Protein AF-A0A8J3QJK3-F1 (afdb_monomer)

Structure (mmCIF, N/CA/C/O backbone):
data_AF-A0A8J3QJK3-F1
#
_entry.id   AF-A0A8J3QJK3-F1
#
loop_
_atom_site.group_PDB
_atom_site.id
_atom_site.type_symbol
_atom_site.label_atom_id
_atom_site.label_alt_id
_atom_site.label_comp_id
_atom_site.label_asym_id
_atom_site.label_entity_id
_atom_site.label_seq_id
_atom_site.pdbx_PDB_ins_code
_atom_site.Cartn_x
_atom_site.Cartn_y
_atom_site.Cartn_z
_atom_site.occupancy
_atom_site.B_iso_or_equiv
_atom_site.auth_seq_id
_atom_site.auth_comp_id
_atom_site.auth_asym_id
_atom_site.auth_atom_id
_atom_site.pdbx_PDB_model_num
ATOM 1 N N . MET A 1 1 ? -16.779 -0.297 6.228 1.00 68.00 1 MET A N 1
ATOM 2 C CA . MET A 1 1 ? -15.368 0.116 6.175 1.00 68.00 1 MET A CA 1
ATOM 3 C C . MET A 1 1 ? -14.578 -1.045 6.722 1.00 68.00 1 MET A C 1
ATOM 5 O O . MET A 1 1 ? -14.944 -1.519 7.789 1.00 68.00 1 MET A O 1
ATOM 9 N N . GLU A 1 2 ? -13.590 -1.529 5.984 1.00 71.44 2 GLU A N 1
ATOM 10 C CA . GLU A 1 2 ? -12.845 -2.734 6.348 1.00 71.44 2 GLU A CA 1
ATOM 11 C C . GLU A 1 2 ? -11.390 -2.641 5.879 1.00 71.44 2 GLU A C 1
ATOM 13 O O . GLU A 1 2 ? -11.107 -2.141 4.792 1.00 71.44 2 GLU A O 1
ATOM 18 N N . TRP A 1 3 ? -10.442 -3.118 6.689 1.00 74.25 3 TRP A N 1
ATOM 19 C CA . TRP A 1 3 ? -9.053 -3.259 6.244 1.00 74.25 3 TRP A CA 1
ATOM 20 C C . TRP A 1 3 ? -8.889 -4.491 5.362 1.00 74.25 3 TRP A C 1
ATOM 22 O O . TRP A 1 3 ? -8.661 -5.603 5.862 1.00 74.25 3 TRP A O 1
ATOM 32 N N . VAL A 1 4 ? -8.917 -4.277 4.052 1.00 79.06 4 VAL A N 1
ATOM 33 C CA . VAL A 1 4 ? -8.671 -5.317 3.056 1.00 79.06 4 VAL A CA 1
ATOM 34 C C . VAL A 1 4 ? -7.179 -5.501 2.825 1.00 79.06 4 VAL A C 1
ATOM 36 O O . VAL A 1 4 ? -6.381 -4.559 2.862 1.00 79.06 4 VAL A O 1
ATOM 39 N N . ARG A 1 5 ? -6.780 -6.749 2.592 1.00 82.62 5 ARG A N 1
ATOM 40 C CA . ARG A 1 5 ? -5.415 -7.067 2.180 1.00 82.62 5 ARG A CA 1
ATOM 41 C C . ARG A 1 5 ? -5.294 -6.826 0.681 1.00 82.62 5 ARG A C 1
ATOM 43 O O . ARG A 1 5 ? -6.068 -7.377 -0.092 1.00 82.62 5 ARG A O 1
ATOM 50 N N . CYS A 1 6 ? -4.312 -6.033 0.284 1.00 89.06 6 CYS A N 1
ATOM 51 C CA . CYS A 1 6 ? -3.980 -5.790 -1.111 1.00 89.06 6 CYS A CA 1
ATOM 52 C C . CYS A 1 6 ? -2.457 -5.812 -1.295 1.00 89.06 6 CYS A C 1
ATOM 54 O O . CYS A 1 6 ? -1.692 -6.007 -0.346 1.00 89.06 6 CYS A O 1
ATOM 56 N N . TRP A 1 7 ? -2.006 -5.625 -2.526 1.00 90.62 7 TRP A N 1
ATOM 57 C CA . TRP A 1 7 ? -0.598 -5.540 -2.874 1.00 90.62 7 TRP A CA 1
ATOM 58 C C . TRP A 1 7 ? -0.261 -4.111 -3.264 1.00 90.62 7 TRP A C 1
ATOM 60 O O . TRP A 1 7 ? -0.882 -3.544 -4.163 1.00 90.62 7 TRP A O 1
ATOM 70 N N . ARG A 1 8 ? 0.750 -3.527 -2.620 1.00 92.50 8 ARG A N 1
ATOM 71 C CA . ARG A 1 8 ? 1.366 -2.301 -3.116 1.00 92.50 8 ARG A CA 1
ATOM 72 C C . ARG A 1 8 ? 2.480 -2.684 -4.071 1.00 92.50 8 ARG A C 1
ATOM 74 O O . ARG A 1 8 ? 3.497 -3.253 -3.679 1.00 92.50 8 ARG A O 1
ATOM 81 N N . VAL A 1 9 ? 2.286 -2.334 -5.331 1.00 92.94 9 VAL A N 1
ATOM 82 C CA . VAL A 1 9 ? 3.280 -2.508 -6.380 1.00 92.94 9 VAL A CA 1
ATOM 83 C C . VAL A 1 9 ? 3.994 -1.181 -6.577 1.00 92.94 9 VAL A C 1
ATOM 85 O O . VAL A 1 9 ? 3.369 -0.157 -6.861 1.00 92.94 9 VAL A O 1
ATOM 88 N N . THR A 1 10 ? 5.313 -1.196 -6.423 1.00 94.94 10 THR A N 1
ATOM 89 C CA . THR A 1 10 ? 6.180 -0.062 -6.745 1.00 94.94 10 THR A CA 1
ATOM 90 C C . THR A 1 10 ? 6.916 -0.365 -8.037 1.00 94.94 10 THR A C 1
ATOM 92 O O . THR A 1 10 ? 7.543 -1.411 -8.159 1.00 94.94 10 THR A O 1
ATOM 95 N N . VAL A 1 11 ? 6.864 0.557 -8.989 1.00 95.75 11 VAL A N 1
ATOM 96 C CA . VAL A 1 11 ? 7.573 0.487 -10.264 1.00 95.75 11 VAL A CA 1
ATOM 97 C C . VAL A 1 11 ? 8.586 1.620 -10.325 1.00 95.75 11 VAL A C 1
ATOM 99 O O . VAL A 1 11 ? 8.259 2.771 -10.031 1.00 95.75 11 VAL A O 1
ATOM 102 N N . GLU A 1 12 ? 9.813 1.295 -10.715 1.00 94.56 12 GLU A N 1
ATOM 103 C CA . GLU A 1 12 ? 10.897 2.259 -10.860 1.00 94.56 12 GLU A CA 1
ATOM 104 C C . GLU A 1 12 ? 11.231 2.486 -12.336 1.00 94.56 12 GLU A C 1
ATOM 106 O O . GLU A 1 12 ? 11.459 1.536 -13.089 1.00 94.56 12 GLU A O 1
ATOM 111 N N . PHE A 1 13 ? 11.297 3.759 -12.726 1.00 92.31 13 PHE A N 1
ATOM 112 C CA . PHE A 1 13 ? 11.683 4.203 -14.060 1.00 92.31 13 PHE A CA 1
ATOM 113 C C . PHE A 1 13 ? 12.897 5.126 -13.987 1.00 92.31 13 PHE A C 1
ATOM 115 O O . PHE A 1 13 ? 13.050 5.890 -13.030 1.00 92.31 13 PHE A O 1
ATOM 122 N N . ARG A 1 14 ? 13.737 5.101 -15.019 1.00 89.56 14 ARG A N 1
ATOM 123 C CA . ARG A 1 14 ? 14.784 6.105 -15.223 1.00 89.56 14 ARG A CA 1
ATOM 124 C C . ARG A 1 14 ? 14.167 7.370 -15.822 1.00 89.56 14 ARG A C 1
ATOM 126 O O . ARG A 1 14 ? 13.410 7.294 -16.782 1.00 89.56 14 ARG A O 1
ATOM 133 N N . ASP A 1 15 ? 14.478 8.523 -15.245 1.00 82.19 15 ASP A N 1
ATOM 134 C CA . ASP A 1 15 ? 14.139 9.834 -15.798 1.00 82.19 15 ASP A CA 1
ATOM 135 C C . ASP A 1 15 ? 15.336 10.356 -16.600 1.00 82.19 15 ASP A C 1
ATOM 137 O O . ASP A 1 15 ? 16.400 10.610 -16.030 1.00 82.19 15 ASP A O 1
ATOM 141 N N . GLU A 1 16 ? 15.170 10.461 -17.918 1.00 70.56 16 GLU A N 1
ATOM 142 C CA . GLU A 1 16 ? 16.201 10.935 -18.853 1.00 70.56 16 GLU A CA 1
ATOM 143 C C . GLU A 1 16 ? 16.058 12.426 -19.195 1.00 70.56 16 GLU A C 1
ATOM 145 O O . GLU A 1 16 ? 16.905 12.982 -19.887 1.00 70.56 16 GLU A O 1
ATOM 150 N N . LEU A 1 17 ? 15.032 13.113 -18.675 1.00 65.25 17 LEU A N 1
ATOM 151 C CA . LEU A 1 17 ? 14.794 14.539 -18.946 1.00 65.25 17 LEU A CA 1
ATOM 152 C C . LEU A 1 17 ? 15.682 15.480 -18.114 1.00 65.25 17 LEU A C 1
ATOM 154 O O . LEU A 1 17 ? 15.556 16.698 -18.214 1.00 65.25 17 LEU A O 1
ATOM 158 N N . MET A 1 18 ? 16.568 14.936 -17.279 1.00 58.53 18 MET A N 1
ATOM 159 C CA . MET A 1 18 ? 17.437 15.697 -16.386 1.00 58.53 18 MET A CA 1
ATOM 160 C C . MET A 1 18 ? 18.901 15.350 -16.647 1.00 58.53 18 MET A C 1
ATOM 162 O O . MET A 1 18 ? 19.246 14.187 -16.833 1.00 58.53 18 MET A O 1
ATOM 166 N N . SER A 1 19 ? 19.788 16.343 -16.540 1.00 58.56 19 SER A N 1
ATOM 167 C CA . SER A 1 19 ? 21.248 16.200 -16.700 1.00 58.56 19 SER A CA 1
ATOM 168 C C . SER A 1 19 ? 21.913 15.227 -15.706 1.00 58.56 19 SER A C 1
ATOM 170 O O . SER A 1 19 ? 23.115 14.995 -15.772 1.00 58.56 19 SER A O 1
ATOM 172 N N . SER A 1 20 ? 21.146 14.664 -14.768 1.00 60.72 20 SER A N 1
ATOM 173 C CA . SER A 1 20 ? 21.548 13.607 -13.847 1.00 60.72 20 SER A CA 1
ATOM 174 C C . SER A 1 20 ? 20.425 12.563 -13.784 1.00 60.72 20 SER A C 1
ATOM 176 O O . SER A 1 20 ? 19.277 12.950 -13.533 1.00 60.72 20 SER A O 1
ATOM 178 N N . PRO A 1 21 ? 20.715 11.265 -14.000 1.00 63.91 21 PRO A N 1
ATOM 179 C CA . PRO A 1 21 ? 19.688 10.232 -14.016 1.00 63.91 21 PRO A CA 1
ATOM 180 C C . PRO A 1 21 ? 19.020 10.136 -12.642 1.00 63.91 21 PRO A C 1
ATOM 182 O O . PRO A 1 21 ? 19.652 9.778 -11.647 1.00 63.91 21 PRO A O 1
ATOM 185 N N . ARG A 1 22 ? 17.723 10.451 -12.585 1.00 79.75 22 ARG A N 1
ATOM 186 C CA . ARG A 1 22 ? 16.897 10.284 -11.382 1.00 79.75 22 ARG A CA 1
ATOM 187 C C . ARG A 1 22 ? 15.972 9.091 -11.550 1.00 79.75 22 ARG A C 1
ATOM 189 O O . ARG A 1 22 ? 15.418 8.866 -12.620 1.00 79.75 22 ARG A O 1
ATOM 196 N N . THR A 1 23 ? 15.769 8.339 -10.477 1.00 86.56 23 THR A N 1
ATOM 197 C CA . THR A 1 23 ? 14.767 7.272 -10.455 1.00 86.56 23 THR A CA 1
ATOM 198 C C . THR A 1 23 ? 13.412 7.859 -10.081 1.00 86.56 23 THR A C 1
ATOM 200 O O . THR A 1 23 ? 13.253 8.402 -8.985 1.00 86.56 23 THR A O 1
ATOM 203 N N . ARG A 1 24 ? 12.418 7.724 -10.963 1.00 88.81 24 ARG A N 1
ATOM 204 C CA . ARG A 1 24 ? 11.011 7.972 -10.631 1.00 88.81 24 ARG A CA 1
ATOM 205 C C . ARG A 1 24 ? 10.380 6.700 -10.098 1.00 88.81 24 ARG A C 1
ATOM 207 O O . ARG A 1 24 ? 10.565 5.627 -10.664 1.00 88.81 24 ARG A O 1
ATOM 214 N N . ARG A 1 25 ? 9.607 6.836 -9.022 1.00 90.69 25 ARG A N 1
ATOM 215 C CA . ARG A 1 25 ? 8.831 5.741 -8.440 1.00 90.69 25 ARG A CA 1
ATOM 216 C C . ARG A 1 25 ? 7.352 5.995 -8.660 1.00 90.69 25 ARG A C 1
ATOM 218 O O . ARG A 1 25 ? 6.851 7.060 -8.311 1.00 90.69 25 ARG A O 1
ATOM 225 N N . TYR A 1 26 ? 6.673 5.007 -9.215 1.00 88.88 26 TYR A N 1
ATOM 226 C CA . TYR A 1 26 ? 5.223 4.951 -9.298 1.00 88.88 26 TYR A CA 1
ATOM 227 C C . TYR A 1 26 ? 4.731 3.861 -8.350 1.00 88.88 26 TYR A C 1
ATOM 229 O O . TYR A 1 26 ? 5.237 2.743 -8.396 1.00 88.88 26 TYR A O 1
ATOM 237 N N . GLN A 1 27 ? 3.770 4.178 -7.486 1.00 91.88 27 GLN A N 1
ATOM 238 C CA . GLN A 1 27 ? 3.194 3.221 -6.544 1.00 91.88 27 GLN A CA 1
ATOM 239 C C . GLN A 1 27 ? 1.702 3.075 -6.799 1.00 91.88 27 GLN A C 1
ATOM 241 O O . GLN A 1 27 ? 1.007 4.071 -7.008 1.00 91.88 27 GLN A O 1
ATOM 246 N N . ARG A 1 28 ? 1.211 1.835 -6.762 1.00 90.44 28 ARG A N 1
ATOM 247 C CA . ARG A 1 28 ? -0.212 1.529 -6.893 1.00 90.44 28 ARG A CA 1
ATOM 248 C C . ARG A 1 28 ? -0.602 0.363 -5.994 1.00 90.44 28 ARG A C 1
ATOM 250 O O . ARG A 1 28 ? 0.110 -0.632 -5.932 1.00 90.44 28 ARG A O 1
ATOM 257 N N . GLU A 1 29 ? -1.742 0.500 -5.332 1.00 90.81 29 GLU A N 1
ATOM 258 C CA . GLU A 1 29 ? -2.389 -0.558 -4.554 1.00 90.81 29 GLU A CA 1
ATOM 259 C C . GLU A 1 29 ? -3.367 -1.312 -5.474 1.00 90.81 29 GLU A C 1
ATOM 261 O O . GLU A 1 29 ? -4.119 -0.688 -6.228 1.00 90.81 29 GLU A O 1
ATOM 266 N N . VAL A 1 30 ? -3.288 -2.643 -5.482 1.00 90.81 30 VAL A N 1
ATOM 267 C CA . VAL A 1 30 ? -4.090 -3.540 -6.331 1.00 90.81 30 VAL A CA 1
ATOM 268 C C . VAL A 1 30 ? -4.515 -4.772 -5.543 1.00 90.81 30 VAL A C 1
ATOM 270 O O . VAL A 1 30 ? -3.775 -5.247 -4.681 1.00 90.81 30 VAL A O 1
ATOM 273 N N . SER A 1 31 ? -5.698 -5.303 -5.834 1.00 89.19 31 SER A N 1
ATOM 274 C CA . SER A 1 31 ? -6.313 -6.349 -5.007 1.00 89.19 31 SER A CA 1
ATOM 275 C C . SER A 1 31 ? -6.200 -7.741 -5.625 1.00 89.19 31 SER A C 1
ATOM 277 O O . SER A 1 31 ? -6.358 -8.734 -4.919 1.00 89.19 31 SER A O 1
ATOM 279 N N . THR A 1 32 ? -5.898 -7.833 -6.923 1.00 90.81 32 THR A N 1
ATOM 280 C CA . THR A 1 32 ? -5.884 -9.103 -7.666 1.00 90.81 32 THR A CA 1
ATOM 281 C C . THR A 1 32 ? -4.546 -9.381 -8.347 1.00 90.81 32 THR A C 1
ATOM 283 O O . THR A 1 32 ? -3.801 -8.468 -8.712 1.00 90.81 32 THR A O 1
ATOM 286 N N . ALA A 1 33 ? -4.240 -10.663 -8.562 1.00 91.62 33 ALA A N 1
ATOM 287 C CA . ALA A 1 33 ? -3.032 -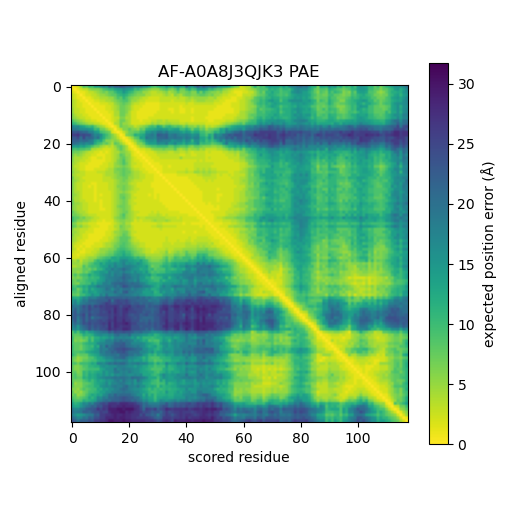11.075 -9.275 1.00 91.62 33 ALA A CA 1
ATOM 288 C C . ALA A 1 33 ? -3.052 -10.610 -10.742 1.00 91.62 33 ALA A C 1
ATOM 290 O O . ALA A 1 33 ? -2.015 -10.272 -11.311 1.00 91.62 33 ALA A O 1
ATOM 291 N N . GLU A 1 34 ? -4.231 -10.553 -11.356 1.00 94.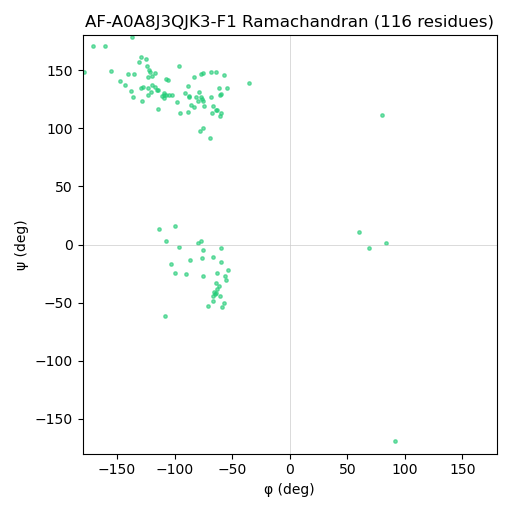94 34 GLU A N 1
ATOM 292 C CA . GLU A 1 34 ? -4.449 -10.081 -12.722 1.00 94.94 34 GLU A CA 1
ATOM 293 C C . GLU A 1 34 ? -4.090 -8.598 -12.858 1.00 94.94 34 GLU A C 1
ATOM 295 O O . GLU A 1 34 ? -3.418 -8.212 -13.816 1.00 94.94 34 GLU A O 1
ATOM 300 N N . GLU A 1 35 ? -4.466 -7.769 -11.881 1.00 93.31 35 GLU A N 1
ATOM 301 C CA . GLU A 1 35 ? -4.096 -6.353 -11.848 1.00 93.31 35 GLU A CA 1
ATOM 302 C C . GLU A 1 35 ? -2.591 -6.148 -11.676 1.00 93.31 35 GLU A C 1
ATOM 304 O O . GLU A 1 35 ? -2.024 -5.279 -12.346 1.00 93.31 35 GLU A O 1
ATOM 309 N N . ILE A 1 36 ? -1.941 -6.951 -10.822 1.00 93.44 36 ILE A N 1
ATOM 310 C CA . ILE A 1 36 ? -0.481 -6.940 -10.647 1.00 93.44 36 ILE A CA 1
ATOM 311 C C . ILE A 1 36 ? 0.197 -7.245 -11.984 1.00 93.44 36 ILE A C 1
ATOM 313 O O . ILE A 1 36 ? 0.994 -6.439 -12.469 1.00 93.44 36 ILE A O 1
ATOM 317 N N . ARG A 1 37 ? -0.173 -8.362 -12.628 1.00 95.8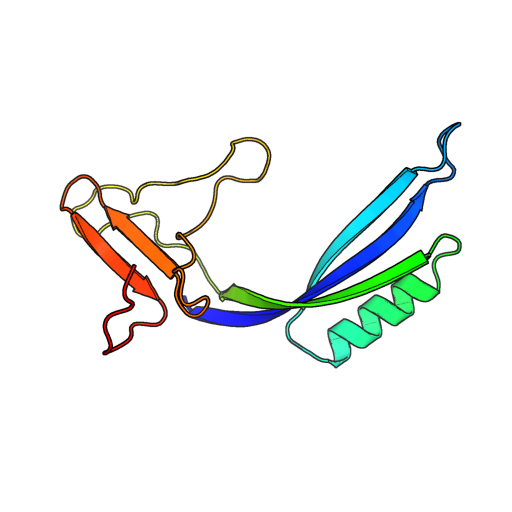8 37 ARG A N 1
ATOM 318 C CA . ARG A 1 37 ? 0.379 -8.765 -13.933 1.00 95.88 37 ARG A CA 1
ATOM 319 C C . ARG A 1 37 ? 0.163 -7.680 -14.983 1.00 95.88 37 ARG A C 1
ATOM 321 O O . ARG A 1 37 ? 1.122 -7.231 -15.600 1.00 95.88 37 ARG A O 1
ATOM 328 N N . ALA A 1 38 ? -1.062 -7.173 -15.122 1.00 95.62 38 ALA A N 1
ATOM 329 C CA . ALA A 1 38 ? -1.382 -6.127 -16.090 1.00 95.62 38 ALA A CA 1
ATOM 330 C C . ALA A 1 38 ? -0.605 -4.823 -15.835 1.00 95.62 38 ALA A C 1
ATOM 332 O O . ALA A 1 38 ? -0.234 -4.114 -16.775 1.00 95.62 38 ALA A O 1
ATOM 333 N N . LEU A 1 39 ? -0.367 -4.464 -14.571 1.00 95.25 39 LEU A N 1
ATOM 334 C CA . LEU A 1 39 ? 0.450 -3.310 -14.211 1.00 95.25 39 LEU A CA 1
ATOM 335 C C . LEU A 1 39 ? 1.915 -3.514 -14.610 1.00 95.25 39 LEU A C 1
ATOM 337 O O . LEU A 1 39 ? 2.488 -2.633 -15.252 1.00 95.25 39 LEU A O 1
ATOM 341 N N . ILE A 1 40 ? 2.496 -4.664 -14.270 1.00 94.88 40 ILE A N 1
ATOM 342 C CA . ILE A 1 40 ? 3.891 -4.995 -14.575 1.00 94.88 40 ILE A CA 1
ATOM 343 C C . ILE A 1 40 ? 4.106 -5.109 -16.085 1.00 94.88 40 ILE A C 1
ATOM 345 O O . ILE A 1 40 ? 5.077 -4.561 -16.601 1.00 94.88 40 ILE A O 1
ATOM 349 N N . ASP A 1 41 ? 3.188 -5.739 -16.814 1.00 96.88 41 ASP A N 1
ATOM 350 C CA . ASP A 1 41 ? 3.281 -5.887 -18.268 1.00 96.88 41 ASP A CA 1
ATOM 351 C C . ASP A 1 41 ? 3.238 -4.536 -18.984 1.00 96.88 41 ASP A C 1
ATOM 353 O O . ASP A 1 41 ? 3.978 -4.313 -19.943 1.00 96.88 41 ASP A O 1
ATOM 357 N N . ARG A 1 42 ? 2.412 -3.596 -18.507 1.00 94.81 42 ARG A N 1
ATOM 358 C CA . ARG A 1 42 ? 2.430 -2.213 -19.008 1.00 94.81 42 ARG A CA 1
ATOM 359 C C . ARG A 1 42 ? 3.729 -1.501 -18.649 1.00 94.81 42 ARG A C 1
ATOM 361 O O . ARG A 1 42 ? 4.303 -0.840 -19.507 1.00 94.81 42 ARG A O 1
ATOM 368 N N . ALA A 1 43 ? 4.202 -1.647 -17.412 1.00 93.50 43 ALA A N 1
ATOM 369 C CA . ALA A 1 43 ? 5.443 -1.031 -16.959 1.00 93.50 43 ALA A CA 1
ATOM 370 C C . ALA A 1 43 ? 6.655 -1.506 -17.771 1.00 93.50 43 ALA A C 1
ATOM 372 O O . ALA A 1 43 ? 7.448 -0.681 -18.206 1.00 93.50 43 ALA A O 1
ATOM 373 N N . ARG A 1 44 ? 6.765 -2.811 -18.042 1.00 95.56 44 ARG A N 1
ATOM 374 C CA . ARG A 1 44 ? 7.857 -3.415 -18.825 1.00 95.56 44 ARG A CA 1
ATOM 375 C C . ARG A 1 44 ? 7.916 -2.934 -20.274 1.00 95.56 44 ARG A C 1
ATOM 377 O O . ARG A 1 44 ? 8.981 -2.976 -20.874 1.00 95.56 44 ARG A O 1
ATOM 384 N N . LYS A 1 45 ? 6.795 -2.473 -20.835 1.00 95.38 45 LYS A N 1
ATOM 385 C CA . LYS A 1 45 ? 6.752 -1.868 -22.177 1.00 95.38 45 LYS A CA 1
ATOM 386 C C . LYS A 1 45 ? 7.292 -0.436 -22.198 1.00 95.38 45 LYS A C 1
ATOM 388 O O . LYS A 1 45 ? 7.497 0.112 -23.276 1.00 95.38 45 LYS A O 1
ATOM 393 N N . HIS A 1 46 ? 7.508 0.182 -21.037 1.00 92.06 46 HIS A N 1
ATOM 394 C CA . HIS A 1 46 ? 8.090 1.512 -20.952 1.00 92.06 46 HIS A CA 1
ATOM 395 C C . HIS A 1 46 ? 9.614 1.437 -21.171 1.00 92.06 46 HIS A C 1
ATOM 397 O O . HIS A 1 46 ? 10.281 0.712 -20.428 1.00 92.06 46 HIS A O 1
ATOM 403 N N . PRO A 1 47 ? 10.196 2.215 -22.106 1.00 90.31 47 PRO A N 1
ATOM 404 C CA . PRO A 1 47 ? 11.623 2.137 -22.450 1.00 90.31 47 PRO A CA 1
ATOM 405 C C . PRO A 1 47 ? 12.577 2.315 -21.263 1.00 90.31 47 PRO A C 1
ATOM 407 O O . PRO A 1 47 ? 13.655 1.734 -21.226 1.00 90.31 47 PRO A O 1
ATOM 410 N N . HIS A 1 48 ? 12.157 3.095 -20.268 1.00 90.81 48 HIS A N 1
ATOM 411 C CA . HIS A 1 48 ? 12.970 3.419 -19.097 1.00 90.81 48 HIS A CA 1
ATOM 412 C C . HIS A 1 48 ? 12.640 2.580 -17.855 1.00 90.81 48 HIS A C 1
ATOM 414 O O . HIS A 1 48 ? 12.971 2.986 -16.742 1.00 90.81 48 HIS A O 1
ATOM 420 N N . PHE A 1 49 ? 11.931 1.459 -17.998 1.00 93.19 49 PHE A N 1
ATOM 421 C CA . PHE A 1 49 ? 11.660 0.562 -16.874 1.00 93.19 49 PHE A CA 1
ATOM 422 C C . PHE A 1 49 ? 12.960 0.008 -16.278 1.00 93.19 49 PHE A C 1
ATOM 424 O O . PHE A 1 49 ? 13.842 -0.443 -17.003 1.00 93.19 49 PHE A O 1
ATOM 431 N N . ILE A 1 50 ? 13.063 0.018 -14.947 1.00 94.44 50 ILE A N 1
ATOM 432 C CA . ILE A 1 50 ? 14.209 -0.542 -14.221 1.00 94.44 50 ILE A CA 1
ATOM 433 C C . ILE A 1 50 ? 13.796 -1.831 -13.514 1.00 94.44 50 ILE A C 1
ATOM 435 O O . ILE A 1 50 ? 14.352 -2.896 -13.767 1.00 94.44 50 ILE A O 1
ATOM 439 N N . ARG A 1 51 ? 12.842 -1.731 -12.584 1.00 95.69 51 ARG A N 1
ATOM 440 C CA . ARG A 1 51 ? 12.403 -2.848 -11.741 1.00 95.69 51 ARG A CA 1
ATOM 441 C C . ARG A 1 51 ? 11.025 -2.587 -11.144 1.00 95.69 51 ARG A C 1
ATOM 443 O O . ARG A 1 51 ? 10.510 -1.471 -11.198 1.00 95.69 51 ARG A O 1
ATOM 450 N N . HIS A 1 52 ? 10.463 -3.622 -10.531 1.00 95.69 52 HIS A N 1
ATOM 451 C CA . HIS A 1 52 ? 9.279 -3.528 -9.685 1.00 95.69 52 HIS A CA 1
ATOM 452 C C . HIS A 1 52 ? 9.525 -4.246 -8.353 1.00 95.69 52 HIS A C 1
ATOM 454 O O . HIS A 1 52 ? 10.391 -5.117 -8.267 1.00 95.69 52 HIS A O 1
ATOM 460 N N . THR A 1 53 ? 8.769 -3.866 -7.329 1.00 95.06 53 THR A N 1
ATOM 461 C CA . THR A 1 53 ? 8.688 -4.565 -6.043 1.00 95.06 53 THR A CA 1
ATOM 462 C C . THR A 1 53 ? 7.232 -4.673 -5.618 1.00 95.06 53 THR A C 1
ATOM 464 O O . THR A 1 53 ? 6.444 -3.759 -5.870 1.00 95.06 53 THR A O 1
ATOM 467 N N . GLU A 1 54 ? 6.892 -5.761 -4.940 1.00 93.69 54 GLU A N 1
ATOM 468 C CA . GLU A 1 54 ? 5.543 -6.050 -4.461 1.00 93.69 54 GLU A CA 1
ATOM 469 C C . GLU A 1 54 ? 5.594 -6.261 -2.950 1.00 93.69 54 GLU A C 1
ATOM 471 O O . GLU A 1 54 ? 6.405 -7.042 -2.454 1.00 93.69 54 GLU A O 1
ATOM 476 N N . GLU A 1 55 ? 4.737 -5.562 -2.215 1.00 89.06 55 GLU A N 1
ATOM 477 C CA . GLU A 1 55 ? 4.568 -5.765 -0.779 1.00 89.06 55 GLU A CA 1
ATOM 478 C C . GLU A 1 55 ? 3.088 -5.982 -0.453 1.00 89.06 55 GLU A C 1
ATOM 480 O O . GLU A 1 55 ? 2.207 -5.285 -0.958 1.00 89.0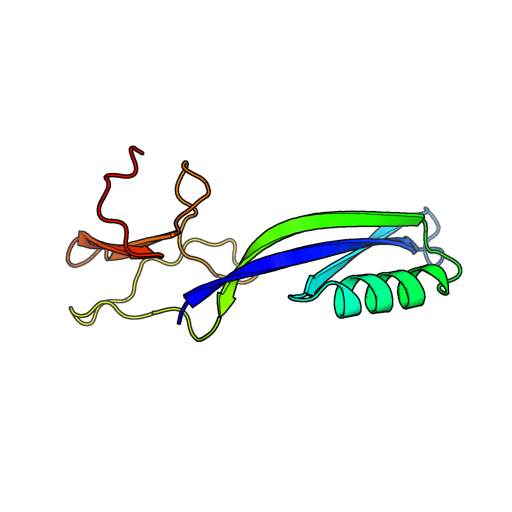6 55 GLU A O 1
ATOM 485 N N . SER A 1 56 ? 2.802 -6.967 0.397 1.00 84.00 56 SER A N 1
ATOM 486 C CA . SER A 1 56 ? 1.454 -7.189 0.918 1.00 84.00 56 SER A CA 1
ATOM 487 C C . SER A 1 56 ? 1.150 -6.121 1.967 1.00 84.00 56 SER A C 1
ATOM 489 O O . SER A 1 56 ? 1.791 -6.101 3.017 1.00 84.00 56 SER A O 1
ATOM 491 N N . VAL A 1 57 ? 0.124 -5.306 1.740 1.00 82.06 57 VAL A N 1
ATOM 492 C CA . VAL A 1 57 ? -0.303 -4.237 2.653 1.00 82.06 57 VAL A CA 1
ATOM 493 C C . VAL A 1 57 ? -1.779 -4.382 3.013 1.00 82.06 57 VAL A C 1
ATOM 495 O O . VAL A 1 57 ? -2.551 -5.036 2.314 1.00 82.06 57 VAL A O 1
ATOM 498 N N . ARG A 1 58 ? -2.190 -3.764 4.120 1.00 77.56 58 ARG A N 1
ATOM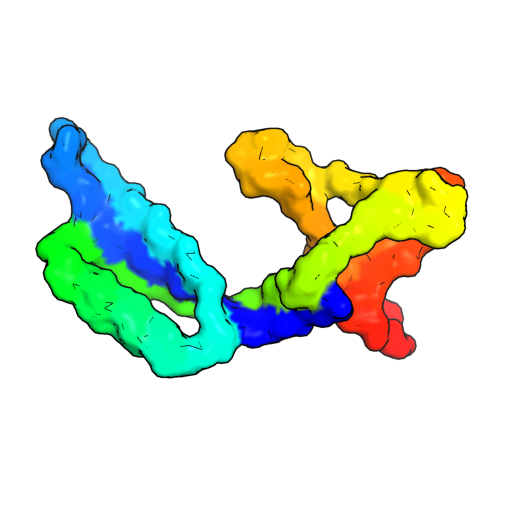 499 C CA . ARG A 1 58 ? -3.608 -3.581 4.441 1.00 77.56 58 ARG A CA 1
ATOM 500 C C . ARG A 1 58 ? -4.001 -2.150 4.123 1.00 77.56 58 ARG A C 1
ATOM 502 O O . ARG A 1 58 ? -3.330 -1.213 4.558 1.00 77.56 58 ARG A O 1
ATOM 509 N N . VAL A 1 59 ? -5.071 -1.995 3.359 1.00 75.62 59 VAL A N 1
ATOM 510 C CA . VAL A 1 59 ? -5.639 -0.695 2.997 1.00 75.62 59 VAL A CA 1
ATOM 511 C C . VAL A 1 59 ? -7.075 -0.648 3.458 1.00 75.62 59 VAL A C 1
ATOM 513 O O . VAL A 1 59 ? -7.740 -1.675 3.560 1.00 75.62 59 VAL A O 1
ATOM 516 N N . LEU A 1 60 ? -7.526 0.549 3.783 1.00 75.00 60 LEU A N 1
ATOM 517 C CA . LEU A 1 60 ? -8.880 0.739 4.236 1.00 75.00 60 LEU A CA 1
ATOM 518 C C . LEU A 1 60 ? -9.801 0.842 3.029 1.00 75.00 60 LEU A C 1
ATOM 520 O O . LEU A 1 60 ? -9.661 1.769 2.231 1.00 75.00 60 LEU A O 1
ATOM 524 N N . ASP A 1 61 ? -10.743 -0.084 2.927 1.00 75.12 61 ASP A N 1
ATOM 525 C CA . ASP A 1 61 ? -11.852 0.022 1.998 1.00 75.12 61 ASP A CA 1
ATOM 526 C C . ASP A 1 61 ? -13.010 0.791 2.655 1.00 75.12 61 ASP A C 1
ATOM 528 O O . ASP A 1 61 ? -13.454 0.487 3.770 1.00 7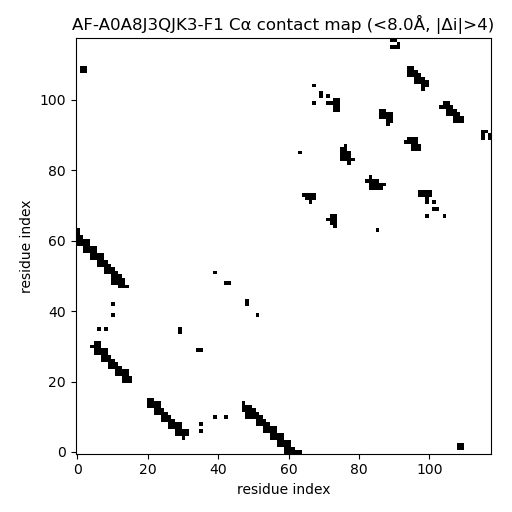5.12 61 ASP A O 1
ATOM 532 N N . GLY A 1 62 ? -13.482 1.834 1.975 1.00 72.56 62 GLY A N 1
ATOM 533 C CA . GLY A 1 62 ? -14.464 2.792 2.482 1.00 72.56 62 GLY A CA 1
ATOM 534 C C . GLY A 1 62 ? -13.878 4.033 3.174 1.00 72.56 62 GLY A C 1
ATOM 535 O O . GLY A 1 62 ? -12.694 4.354 3.083 1.00 72.56 62 GLY A O 1
ATOM 536 N N . LYS A 1 63 ? -14.754 4.804 3.832 1.00 70.81 63 LYS A N 1
ATOM 537 C CA . LYS A 1 63 ? -14.405 6.095 4.448 1.00 70.81 63 LYS A CA 1
ATOM 538 C C . LYS A 1 63 ? -13.890 5.906 5.876 1.00 70.81 63 LYS A C 1
ATOM 540 O O . LYS A 1 63 ? -14.595 5.324 6.693 1.00 70.81 63 LYS A O 1
ATOM 545 N N . GLU A 1 64 ? -12.717 6.468 6.174 1.00 71.81 64 GLU A N 1
ATOM 546 C CA . GLU A 1 64 ? -12.173 6.563 7.539 1.00 71.81 64 GLU A CA 1
ATOM 547 C C . GLU A 1 64 ? -13.166 7.249 8.489 1.00 71.81 64 GLU A C 1
ATOM 549 O O . GLU A 1 64 ? -13.707 8.300 8.121 1.00 71.81 64 GLU A O 1
ATOM 554 N N . PRO A 1 65 ? -13.396 6.722 9.710 1.00 72.62 65 PRO A N 1
ATOM 555 C CA . PRO A 1 65 ? -14.138 7.448 10.719 1.00 72.62 65 PRO A CA 1
ATOM 556 C C . PRO A 1 65 ? -13.327 8.667 11.133 1.00 72.62 65 PRO A C 1
ATOM 558 O O . PRO A 1 65 ? -12.212 8.570 11.643 1.00 72.62 65 PRO A O 1
ATOM 561 N N . THR A 1 66 ? -13.920 9.827 10.905 1.00 75.12 66 THR A N 1
ATOM 562 C CA . THR A 1 66 ? -13.385 11.115 11.336 1.00 75.12 66 THR A CA 1
ATOM 563 C C . THR A 1 66 ? -13.878 11.487 12.728 1.00 75.12 66 THR A C 1
ATOM 565 O O . THR A 1 66 ? -13.187 12.196 13.457 1.00 75.12 66 THR A O 1
ATOM 568 N N . ASP A 1 67 ? -15.035 10.952 13.118 1.00 79.31 67 ASP A N 1
ATOM 569 C CA . ASP A 1 67 ? -15.793 11.395 14.279 1.00 79.31 67 ASP A CA 1
ATOM 570 C C . ASP A 1 67 ? -15.965 10.258 15.288 1.00 79.31 67 ASP A C 1
ATOM 572 O O . ASP A 1 67 ? -16.358 9.138 14.955 1.00 79.31 67 ASP A O 1
ATOM 576 N N . CYS A 1 68 ? -15.662 10.568 16.542 1.00 76.81 68 CYS A N 1
ATOM 577 C CA . CYS A 1 68 ? -15.930 9.723 17.690 1.00 76.81 68 CYS A CA 1
ATOM 578 C C . CYS A 1 68 ? -17.420 9.811 18.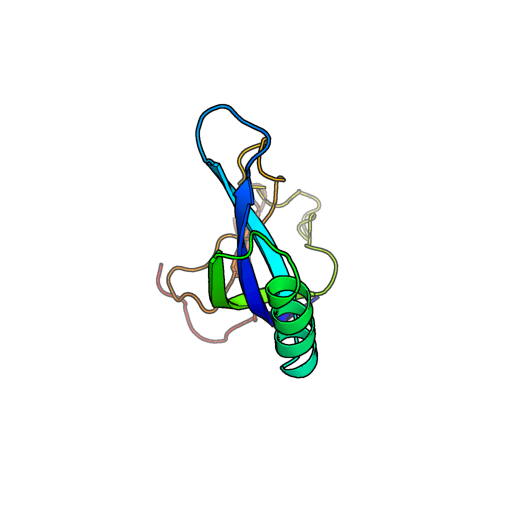063 1.00 76.81 68 CYS A C 1
ATOM 580 O O . CYS A 1 68 ? -17.987 10.904 17.985 1.00 76.81 68 CYS A O 1
ATOM 582 N N . PRO A 1 69 ? -18.052 8.733 18.574 1.00 79.50 69 PRO A N 1
ATOM 583 C CA . PRO A 1 69 ? -19.437 8.769 19.058 1.00 79.50 69 PRO A CA 1
ATOM 584 C C . PRO A 1 69 ? -19.735 9.860 20.099 1.00 79.50 69 PRO A C 1
ATOM 586 O O . PRO A 1 69 ? -20.882 10.262 20.252 1.00 79.50 69 PRO A O 1
ATOM 589 N N . CYS A 1 70 ? -18.718 10.375 20.799 1.00 81.50 70 CYS A N 1
ATOM 590 C CA . CYS A 1 70 ? -18.868 11.506 21.719 1.00 81.50 70 CYS A CA 1
ATOM 591 C C . CYS A 1 70 ? -18.972 12.883 21.023 1.00 81.50 70 CYS A C 1
ATOM 593 O O . CYS A 1 70 ? -18.974 13.902 21.709 1.00 81.50 70 CYS A O 1
ATOM 595 N N . GLY A 1 71 ? -18.975 12.935 19.686 1.00 80.12 71 GLY A N 1
ATOM 596 C CA . GLY A 1 71 ? -19.049 14.164 18.888 1.00 80.12 71 GLY A CA 1
ATOM 597 C C . GLY A 1 71 ? -17.713 14.886 18.661 1.00 80.12 71 GLY A C 1
ATOM 598 O O . GLY A 1 71 ? -17.694 15.936 18.028 1.00 80.12 71 GLY A O 1
ATOM 599 N N . ALA A 1 72 ? -16.595 14.350 19.160 1.00 81.06 72 ALA A N 1
ATOM 600 C CA . ALA A 1 72 ? -15.255 14.899 18.924 1.00 81.06 72 ALA A CA 1
ATOM 601 C C . ALA A 1 72 ? -14.557 14.186 17.760 1.00 81.06 72 ALA A C 1
ATOM 603 O O . ALA A 1 72 ? -14.800 13.007 17.524 1.00 81.06 72 ALA A O 1
ATOM 604 N N . GLN A 1 73 ? -13.624 14.849 17.079 1.00 72.12 73 GLN A N 1
ATOM 605 C CA . GLN A 1 73 ? -12.835 14.201 16.029 1.00 72.12 73 GLN A CA 1
ATOM 606 C C . GLN A 1 73 ? -11.756 13.276 16.609 1.00 72.12 73 GLN A C 1
ATOM 608 O O . GLN A 1 73 ? -11.200 13.528 17.686 1.00 72.12 73 GLN A O 1
ATOM 613 N N . TYR A 1 74 ? -11.444 12.192 15.897 1.00 70.75 74 TYR A N 1
ATOM 614 C CA . TYR A 1 74 ? -10.269 11.378 16.215 1.00 70.75 74 TYR A CA 1
ATOM 615 C C . TYR A 1 74 ? -8.981 12.153 15.919 1.00 70.75 74 TYR A C 1
ATOM 617 O O . TYR A 1 74 ? -8.924 12.974 15.005 1.00 70.75 74 TYR A O 1
ATOM 625 N N . ASN A 1 75 ? -7.925 11.895 16.698 1.00 64.88 75 ASN A N 1
ATOM 626 C CA . ASN A 1 75 ? -6.651 12.581 16.504 1.00 64.88 75 ASN A CA 1
ATOM 627 C C . ASN A 1 75 ? -6.013 12.147 15.173 1.00 64.88 75 ASN A C 1
ATOM 629 O O . ASN A 1 75 ? -5.622 10.988 15.020 1.00 64.88 75 ASN A O 1
ATOM 633 N N . MET A 1 76 ? -5.908 13.070 14.218 1.00 61.69 76 MET A N 1
ATOM 634 C CA . MET A 1 76 ? -5.225 12.835 12.950 1.00 61.69 76 MET A CA 1
ATOM 635 C C . MET A 1 76 ? -3.721 12.970 13.160 1.00 61.69 76 MET A C 1
ATOM 637 O O . MET A 1 76 ? -3.238 14.004 13.613 1.00 61.69 76 MET A O 1
ATOM 641 N N . ILE A 1 77 ? -2.964 11.933 12.818 1.00 55.66 77 ILE A N 1
ATOM 642 C CA . ILE A 1 77 ? -1.504 11.978 12.874 1.00 55.66 77 ILE A CA 1
ATOM 643 C C . ILE A 1 77 ? -1.006 11.867 11.445 1.00 55.66 77 ILE A C 1
ATOM 645 O O . ILE A 1 77 ? -1.255 10.864 10.780 1.00 55.66 77 ILE A O 1
ATOM 649 N N . GLY A 1 78 ? -0.329 12.909 10.967 1.00 48.88 78 GLY A N 1
ATOM 650 C CA . GLY A 1 78 ? 0.216 12.934 9.618 1.00 48.88 78 GLY A CA 1
ATOM 651 C C . GLY A 1 78 ? 0.971 14.219 9.304 1.00 48.88 78 GLY A C 1
ATOM 652 O O . GLY A 1 78 ? 0.647 15.290 9.808 1.00 48.88 78 GLY A O 1
ATOM 653 N N . ASP A 1 79 ? 1.986 14.075 8.458 1.00 42.94 79 ASP A N 1
ATOM 654 C CA . ASP A 1 79 ? 2.758 15.165 7.873 1.00 42.94 79 ASP A CA 1
ATOM 655 C C . ASP A 1 79 ? 1.917 15.839 6.764 1.00 42.94 79 ASP A C 1
ATOM 657 O O . ASP A 1 79 ? 1.465 15.141 5.842 1.00 42.94 79 ASP A O 1
ATOM 661 N N . PRO A 1 80 ? 1.667 17.161 6.823 1.00 40.50 80 PRO A N 1
ATOM 662 C CA . PRO A 1 80 ? 0.792 17.864 5.882 1.00 40.50 80 PRO A CA 1
ATOM 663 C C . PRO A 1 80 ? 1.241 17.772 4.411 1.00 40.50 80 PRO A C 1
ATOM 665 O O . PRO A 1 80 ? 0.430 18.025 3.522 1.00 40.50 80 PRO A O 1
ATOM 668 N N . GLY A 1 81 ? 2.484 17.357 4.125 1.00 38.50 81 GLY A N 1
ATOM 669 C CA . GLY A 1 81 ? 2.990 17.165 2.759 1.00 38.50 81 GLY A CA 1
ATOM 670 C C . GLY A 1 81 ? 2.716 15.795 2.116 1.00 38.50 81 GLY A C 1
ATOM 671 O O . GLY A 1 81 ? 2.901 15.652 0.908 1.00 38.50 81 GLY A O 1
ATOM 672 N N . ARG A 1 82 ? 2.289 14.773 2.878 1.00 42.72 82 ARG A N 1
ATOM 673 C CA . ARG A 1 82 ? 2.105 13.384 2.379 1.00 42.72 82 ARG A CA 1
ATOM 674 C C . ARG A 1 82 ? 0.654 12.892 2.354 1.00 42.72 82 ARG A C 1
ATOM 676 O O . ARG A 1 82 ? 0.411 11.706 2.148 1.00 42.72 82 ARG A O 1
ATOM 683 N N . GLY A 1 83 ? -0.302 13.804 2.504 1.00 40.88 83 GLY A N 1
ATOM 684 C CA . GLY A 1 83 ? -1.708 13.463 2.686 1.00 40.88 83 GLY A CA 1
ATOM 685 C C . GLY A 1 83 ? -1.957 13.064 4.136 1.00 40.88 83 GLY A C 1
ATOM 686 O O . GLY A 1 83 ? -1.482 12.039 4.615 1.00 40.88 83 GLY A O 1
ATOM 687 N N . VAL A 1 84 ? -2.697 13.905 4.849 1.00 42.38 84 VAL A N 1
ATOM 688 C CA . VAL A 1 84 ? -3.066 13.692 6.250 1.00 42.38 84 VAL A CA 1
ATOM 689 C C . VAL A 1 84 ? -4.047 12.526 6.342 1.00 42.38 84 VAL A C 1
ATOM 691 O O . VAL A 1 84 ? -5.241 12.748 6.200 1.00 42.38 84 VAL A O 1
ATOM 694 N N . ARG A 1 85 ? -3.551 11.302 6.543 1.00 57.28 85 ARG A N 1
ATOM 695 C CA . ARG A 1 85 ? -4.266 10.124 7.079 1.00 57.28 85 ARG A CA 1
ATOM 696 C C . ARG A 1 85 ? -3.190 9.210 7.697 1.00 57.28 85 ARG A C 1
ATOM 698 O O . ARG A 1 85 ? -2.064 9.201 7.212 1.00 57.28 85 ARG A O 1
ATOM 705 N N . ARG A 1 86 ? -3.404 8.405 8.732 1.00 57.78 86 ARG A N 1
ATOM 706 C CA . ARG A 1 86 ? -4.371 7.305 8.883 1.00 57.78 86 ARG A CA 1
ATOM 707 C C . ARG A 1 86 ? -4.325 6.872 10.355 1.00 57.78 86 ARG A C 1
ATOM 709 O O . ARG A 1 86 ? -3.425 7.278 11.095 1.00 57.78 86 ARG A O 1
ATOM 716 N N . TRP A 1 87 ? -5.257 6.019 10.761 1.00 66.25 87 TRP A N 1
ATOM 717 C CA . TRP A 1 87 ? -5.143 5.184 11.953 1.00 66.25 87 TRP A CA 1
ATOM 718 C C . TRP A 1 87 ? -3.689 4.725 12.175 1.00 66.25 87 TRP A C 1
ATOM 720 O O . TRP A 1 87 ? -2.999 4.362 11.216 1.00 66.25 87 TRP A O 1
ATOM 730 N N . ARG A 1 88 ? -3.206 4.717 13.421 1.00 72.31 88 ARG A N 1
ATOM 731 C CA . ARG A 1 88 ? -1.844 4.243 13.698 1.00 72.31 88 ARG A CA 1
ATOM 732 C C . ARG A 1 88 ? -1.779 2.739 13.446 1.00 72.31 88 ARG A C 1
ATOM 734 O O . ARG A 1 88 ? -2.589 2.028 14.043 1.00 72.31 88 ARG A O 1
ATOM 741 N N . PRO A 1 89 ? -0.840 2.234 12.628 1.00 71.38 89 PRO A N 1
ATOM 742 C CA . PRO A 1 89 ? -0.604 0.803 12.588 1.00 71.38 89 PRO A CA 1
ATOM 743 C C . PRO A 1 89 ? -0.180 0.363 13.989 1.00 71.38 89 PRO A C 1
ATOM 745 O O . PRO A 1 89 ? 0.703 0.960 14.608 1.00 71.38 89 PRO A O 1
ATOM 748 N N . CYS A 1 90 ? -0.850 -0.654 14.509 1.00 72.50 90 CYS A N 1
ATOM 749 C CA . CYS A 1 90 ? -0.423 -1.323 15.719 1.00 72.50 90 CYS A CA 1
ATOM 750 C C . CYS A 1 90 ? 0.933 -1.996 15.462 1.00 72.50 90 CYS A C 1
ATOM 752 O O . CYS A 1 90 ? 1.208 -2.460 14.353 1.00 72.50 90 CYS A O 1
ATOM 754 N N . THR A 1 91 ? 1.767 -2.087 16.493 1.00 69.75 91 THR A N 1
ATOM 755 C CA . THR A 1 91 ? 3.071 -2.769 16.463 1.00 69.75 91 THR A CA 1
ATOM 756 C C . THR A 1 91 ? 2.965 -4.228 16.019 1.00 69.75 91 THR A C 1
ATOM 758 O O . THR A 1 91 ? 3.890 -4.742 15.397 1.00 69.75 91 THR A O 1
ATOM 761 N N . CYS A 1 92 ? 1.818 -4.879 16.244 1.00 66.56 92 CYS A N 1
ATOM 762 C CA . CYS A 1 92 ? 1.550 -6.232 15.752 1.00 66.56 92 CYS A CA 1
ATOM 763 C C . CYS A 1 92 ? 1.456 -6.338 14.216 1.00 66.56 92 CYS A C 1
ATOM 765 O O . CYS A 1 92 ? 1.376 -7.443 13.686 1.00 66.56 92 CYS A O 1
ATOM 767 N N . GLY A 1 93 ? 1.396 -5.214 13.491 1.00 65.50 93 GLY A N 1
ATOM 768 C CA . GLY A 1 93 ? 1.270 -5.167 12.030 1.00 65.50 93 GLY A CA 1
ATOM 769 C C . GLY A 1 93 ? -0.083 -5.643 11.481 1.00 65.50 93 GLY A C 1
ATOM 770 O O . GLY A 1 93 ? -0.308 -5.582 10.273 1.00 65.50 93 GLY A O 1
ATOM 771 N N . GLY A 1 94 ? -0.987 -6.113 12.347 1.00 68.38 94 GLY A N 1
ATOM 772 C CA . GLY A 1 94 ? -2.281 -6.684 11.968 1.00 68.38 94 GLY A CA 1
ATOM 773 C C . GLY A 1 94 ? -3.466 -5.730 12.096 1.00 68.38 94 GLY A C 1
ATOM 774 O O . GLY A 1 94 ? -4.456 -5.920 11.385 1.00 68.38 94 GLY A O 1
ATOM 775 N N . HIS A 1 95 ? -3.352 -4.712 12.953 1.00 74.31 95 HIS A N 1
ATOM 776 C CA . HIS A 1 95 ? -4.451 -3.823 13.330 1.00 74.31 95 HIS A CA 1
ATOM 777 C C . HIS A 1 95 ? -4.075 -2.360 13.194 1.00 74.31 95 HIS A C 1
ATOM 779 O O . HIS A 1 95 ? -2.902 -1.986 13.197 1.00 74.31 95 HIS A O 1
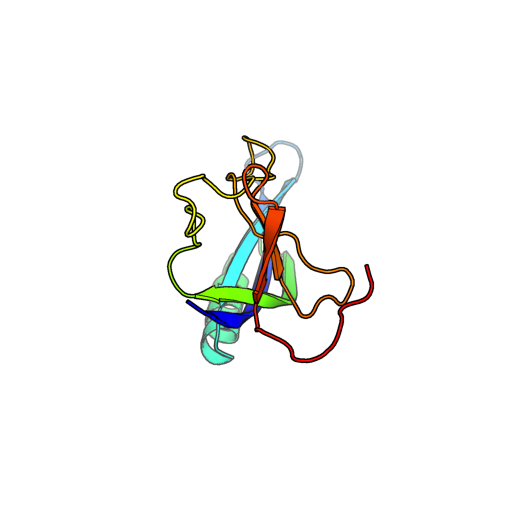ATOM 785 N N . PHE A 1 96 ? -5.100 -1.533 13.145 1.00 76.00 96 PHE A N 1
ATOM 786 C CA . PHE A 1 96 ? -5.005 -0.091 13.125 1.00 76.00 96 PHE A CA 1
ATOM 787 C C . PHE A 1 96 ? -5.733 0.471 14.337 1.00 76.00 96 PHE A C 1
ATOM 789 O O . PHE A 1 96 ? -6.755 -0.078 14.742 1.00 76.00 96 PHE A O 1
ATOM 796 N N . VAL A 1 97 ? -5.227 1.568 14.906 1.00 77.00 97 VAL A N 1
ATOM 797 C CA . VAL A 1 97 ? -5.762 2.167 16.136 1.00 77.00 97 VAL A CA 1
ATOM 798 C C . VAL A 1 97 ? -6.026 3.666 15.974 1.00 77.00 97 VAL A C 1
ATOM 800 O O . VAL A 1 97 ? -5.160 4.411 15.505 1.00 77.00 97 VAL A O 1
ATOM 803 N N . TYR A 1 98 ? -7.192 4.122 16.435 1.00 76.19 98 TYR A N 1
ATOM 804 C CA . TYR A 1 98 ? -7.487 5.532 16.700 1.00 76.19 98 TYR A CA 1
ATOM 805 C C . TYR A 1 98 ? -7.784 5.769 18.174 1.00 76.19 98 TYR A C 1
ATOM 807 O O . TYR A 1 98 ? -8.376 4.931 18.847 1.00 76.19 98 TYR A O 1
ATOM 815 N N . THR A 1 99 ? -7.422 6.954 18.663 1.00 75.25 99 THR A N 1
ATOM 816 C CA . THR A 1 99 ? -7.736 7.392 20.025 1.00 75.25 99 THR A CA 1
ATOM 817 C C . THR A 1 99 ? -8.390 8.764 19.980 1.00 75.25 99 THR A C 1
ATOM 819 O O . THR A 1 99 ? -7.816 9.724 19.454 1.00 75.25 99 THR A O 1
ATOM 822 N N . CYS A 1 100 ? -9.589 8.876 20.546 1.00 78.44 100 CYS A N 1
ATOM 823 C CA . CYS A 1 100 ? -10.235 10.159 20.782 1.00 78.44 100 CYS A CA 1
ATOM 824 C C . CYS A 1 100 ? -9.580 10.829 21.994 1.00 78.44 100 CYS A C 1
ATOM 826 O O . CYS A 1 100 ? -9.525 10.241 23.069 1.00 78.44 100 CYS A O 1
ATOM 828 N N . GLN A 1 101 ? -9.094 12.064 21.863 1.00 74.31 101 GLN A N 1
ATOM 829 C CA . GLN A 1 101 ? -8.499 12.764 23.010 1.00 74.31 101 GLN A CA 1
ATOM 830 C C . GLN A 1 101 ? -9.553 13.278 24.000 1.00 74.31 101 GLN A C 1
ATOM 832 O O . GLN A 1 101 ? -9.256 13.371 25.187 1.00 74.31 101 GLN A O 1
ATOM 837 N N . ALA A 1 102 ? -10.778 13.557 23.535 1.00 82.38 102 ALA A N 1
ATOM 838 C CA . ALA A 1 102 ? -11.847 14.096 24.375 1.00 82.38 102 ALA A CA 1
ATOM 839 C C . ALA A 1 102 ? -12.394 13.056 25.364 1.00 82.38 102 ALA A C 1
ATOM 841 O O . ALA A 1 102 ? -12.425 13.303 26.563 1.00 82.38 102 ALA A O 1
ATOM 842 N N . CYS A 1 103 ? 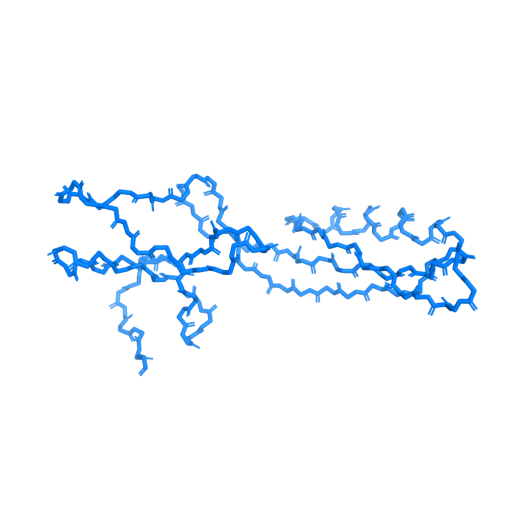-12.792 11.879 24.874 1.00 82.38 103 CYS A N 1
ATOM 843 C CA . CYS A 1 103 ? -13.382 10.828 25.713 1.00 82.38 103 CYS A CA 1
ATOM 844 C C . CYS A 1 103 ? -12.453 9.633 25.961 1.00 82.38 103 CYS A C 1
ATOM 846 O O . CYS A 1 103 ? -12.871 8.657 26.574 1.00 82.38 103 CYS A O 1
ATOM 848 N N . ARG A 1 104 ? -11.208 9.680 25.464 1.00 80.00 104 ARG A N 1
ATOM 849 C CA . ARG A 1 104 ? -10.219 8.589 25.557 1.00 80.00 104 ARG A CA 1
ATOM 850 C C . ARG A 1 104 ? -10.645 7.268 24.903 1.00 80.00 104 ARG A C 1
ATOM 852 O O . ARG A 1 104 ? -9.934 6.280 25.056 1.00 80.00 104 ARG A O 1
ATOM 859 N N . LEU A 1 105 ? -11.734 7.250 24.127 1.00 79.62 105 LEU A N 1
ATOM 860 C CA . LEU A 1 105 ? -12.163 6.068 23.380 1.00 79.62 105 LEU A CA 1
ATOM 861 C C . LEU A 1 105 ? -11.071 5.625 22.402 1.00 79.62 105 LEU A C 1
ATOM 863 O O . LEU A 1 105 ? -10.582 6.430 21.603 1.00 79.62 105 LEU A O 1
ATOM 867 N N . VAL A 1 106 ? -10.745 4.336 22.447 1.00 77.69 106 VAL A N 1
ATOM 868 C CA . VAL A 1 106 ? -9.833 3.676 21.515 1.00 77.69 106 VAL A CA 1
ATOM 869 C C . VAL A 1 106 ? -10.646 2.788 20.582 1.00 77.69 106 VAL A C 1
ATOM 871 O O . VAL A 1 106 ? -11.455 1.987 21.041 1.00 77.69 106 VAL A O 1
ATOM 874 N N . VAL A 1 107 ? -10.431 2.936 19.278 1.00 77.75 107 VAL A N 1
ATOM 875 C CA . VAL A 1 107 ? -11.028 2.072 18.254 1.00 77.75 107 VAL A CA 1
ATOM 876 C C . VAL A 1 107 ? -9.914 1.296 17.573 1.00 77.75 107 VAL A C 1
ATOM 878 O O . VAL A 1 107 ? -8.899 1.886 17.200 1.00 77.75 107 VAL A O 1
ATOM 881 N N . VAL A 1 108 ? -10.114 -0.014 17.423 1.00 76.81 108 VAL A N 1
ATOM 882 C CA . VAL A 1 108 ? -9.174 -0.945 16.791 1.00 76.81 108 VAL A CA 1
ATOM 883 C C . VAL A 1 108 ? -9.870 -1.664 15.639 1.00 76.81 108 VAL A C 1
ATOM 885 O O . VAL A 1 108 ? -11.007 -2.112 15.799 1.00 76.81 108 VAL A O 1
ATOM 888 N N . ASP A 1 109 ? -9.195 -1.771 14.492 1.00 71.00 109 ASP A N 1
ATOM 889 C CA . ASP A 1 109 ? -9.726 -2.459 13.311 1.00 71.00 109 ASP A CA 1
ATOM 890 C C . ASP A 1 109 ? -8.656 -3.343 12.620 1.00 71.00 109 ASP A C 1
ATOM 892 O O . ASP A 1 109 ? -7.540 -2.862 12.384 1.00 71.00 109 ASP A O 1
ATOM 896 N N . PRO A 1 110 ? -8.955 -4.615 12.274 1.00 67.75 110 PRO A N 1
ATOM 897 C CA . PRO A 1 110 ? -10.161 -5.357 12.663 1.00 67.75 110 PRO A CA 1
ATOM 898 C C . PRO A 1 110 ? -10.346 -5.437 14.182 1.00 67.75 110 PRO A C 1
ATOM 900 O O . PRO A 1 110 ? -9.369 -5.497 14.929 1.00 67.75 110 PRO A O 1
ATOM 903 N N . SER A 1 111 ? -11.605 -5.413 14.633 1.00 67.88 111 SER A N 1
ATOM 904 C CA . SER A 1 111 ? -11.940 -5.625 16.043 1.00 67.88 111 SER A CA 1
ATOM 905 C C . SER A 1 111 ? -11.471 -7.018 16.458 1.00 67.88 111 SER A C 1
ATOM 907 O O . SER A 1 111 ? -12.007 -8.023 15.992 1.00 67.88 111 SER A O 1
ATOM 909 N N . VAL A 1 112 ? -10.449 -7.086 17.308 1.00 63.88 112 VAL A N 1
ATOM 910 C CA . VAL A 1 112 ? -9.926 -8.345 17.844 1.00 63.88 112 VAL A CA 1
ATOM 911 C C . VAL A 1 112 ? -10.301 -8.518 19.304 1.00 63.88 112 VAL A C 1
ATOM 913 O O . VAL A 1 112 ? -10.302 -7.566 20.076 1.00 63.88 112 VAL A O 1
ATOM 916 N N . LEU A 1 113 ? -10.598 -9.766 19.671 1.00 54.59 113 LEU A N 1
ATOM 917 C CA . LEU A 1 113 ? -10.865 -10.199 21.046 1.00 54.59 113 LEU A CA 1
ATOM 918 C C . LEU A 1 113 ? -9.592 -10.309 21.908 1.00 54.59 113 LEU A C 1
ATOM 920 O O . LEU A 1 113 ? -9.701 -10.601 23.094 1.00 54.59 113 LEU A O 1
ATOM 924 N N . PHE A 1 114 ? -8.403 -10.108 21.330 1.00 48.81 114 PHE A N 1
ATOM 925 C CA . PHE A 1 114 ? -7.124 -10.260 22.023 1.00 48.81 114 PHE A CA 1
ATOM 926 C C . PHE A 1 114 ? -6.361 -8.940 22.094 1.00 48.81 114 PHE A C 1
ATOM 928 O O . PHE A 1 114 ? -6.244 -8.219 21.098 1.00 48.81 114 PHE A O 1
ATOM 935 N N . ASP A 1 115 ? -5.814 -8.669 23.279 1.00 52.09 115 ASP A N 1
ATOM 936 C CA . ASP A 1 115 ? -5.017 -7.487 23.574 1.00 52.09 115 ASP A CA 1
ATOM 937 C C . ASP A 1 115 ? -3.783 -7.434 22.671 1.00 52.09 115 ASP A C 1
ATOM 939 O O . ASP A 1 115 ? -2.862 -8.247 22.747 1.00 52.09 115 ASP A O 1
ATOM 943 N N . CYS A 1 116 ? -3.759 -6.440 21.790 1.00 53.78 116 CYS A N 1
ATOM 944 C CA . CYS A 1 116 ? -2.547 -6.081 21.082 1.00 53.78 116 CYS A CA 1
ATOM 945 C C . CYS A 1 116 ? -1.647 -5.332 22.065 1.00 53.78 116 CYS A C 1
ATOM 947 O O . CYS A 1 116 ? -1.877 -4.154 22.338 1.00 53.78 116 CYS A O 1
ATOM 949 N N . HIS A 1 117 ? -0.653 -6.021 22.623 1.00 49.22 117 HIS A N 1
ATOM 950 C CA . HIS A 1 117 ? 0.331 -5.408 23.509 1.00 49.22 117 HIS A CA 1
ATOM 951 C C . HIS A 1 117 ? 1.152 -4.366 22.731 1.00 49.22 117 HIS A C 1
ATOM 953 O O . HIS A 1 117 ? 1.822 -4.693 21.748 1.00 49.22 117 HIS A O 1
ATOM 959 N N . GLY A 1 118 ? 1.006 -3.103 23.139 1.00 45.25 118 GLY A N 1
ATOM 960 C CA . GLY A 1 118 ? 1.795 -1.968 22.656 1.00 45.25 118 GLY A CA 1
ATOM 961 C C . GLY A 1 118 ? 3.216 -1.972 23.192 1.00 45.25 118 GLY A C 1
ATOM 962 O O . GLY A 1 118 ? 3.436 -2.555 24.276 1.00 45.25 118 GLY A O 1
#

Organism: NCBI:txid1392758

Nearest PDB structures (foldseek):
  7ztb-assembly1_A  TM=5.182E-01  e=2.659E+00  Salmonella
  6wmb-assembly1_A  TM=3.450E-01  e=4.805E+00  Homo sapiens
  6wma-assembly1_A  TM=3.614E-01  e=6.289E+00  Homo sapiens
  6wmc-assembly1_A  TM=3.478E-01  e=6.289E+00  Homo sapiens
  5l9w-assembly2_b  TM=2.158E-01  e=6.636E+00  Aromatoleum aromaticum EbN1

Solvent-accessible surface area (backbone atoms only — not comparable to full-atom values): 7317 Å² total; per-residue (Å²): 111,47,76,43,74,30,33,39,38,38,38,34,29,59,37,79,93,46,104,59,83,41,79,45,77,48,76,48,78,39,78,48,71,66,53,50,51,55,50,50,57,56,46,67,70,39,92,43,51,73,53,71,50,79,44,85,43,74,44,72,45,71,75,78,82,57,64,39,96,88,77,44,58,44,68,82,54,57,58,84,90,75,58,75,63,56,63,44,71,38,88,82,74,73,34,31,37,45,48,25,78,86,81,64,50,73,49,56,44,69,81,65,98,63,87,78,78,125

Secondary structure (DSSP, 8-state):
-EEEEEEEEEEEEEE-SSSS-EEEEEEEEESSHHHHHHHHHHHHTSTTEEEEEEEEEEEEESPPP-B-TTSPBP-----TTS-S---EEPTTSS-EEEE-TTT--EEEES--SS----

Radius of gyration: 18.65 Å; Cα contacts (8 Å, |Δi|>4): 186; chains: 1; bounding box: 41×29×48 Å

Foldseek 3Di:
DAFAKWKKKKWWFWDPVDPDTDIDIDIDTGHDPVVVVVVVVVLVPDPGTDDMDIDIATDDDDDAQQADPVGAGWDFDDDPVPDTDDFCQQPVNPWGWIAGPPPRDIDIPPDDPDDRDD

Mean predicted aligned error: 10.81 Å

pLDDT: mean 76.86, std 15.32, range [38.5, 96.88]

Sequence (118 aa):
MEWVRCWRVTVEFRDELMSSPRTRRYQREVSTAEEIRALIDRARKHPHFIRHTEESVRVLDGKEPTDCPCGAQYNMIGDPGRGVRRWRPCTCGGHFVYTCQACRLVVVDPSVLFDCHG